Protein AF-A0A0B4XC65-F1 (afdb_monomer_lite)

Radius of gyration: 13.57 Å; chains: 1; bounding box: 32×19×28 Å

InterPro domains:
  IPR011032 GroES-like superfamily [SSF50129] (1-44)

Organism: NCBI:txid1041138

Foldseek 3Di:
DWDWDAPAFEDPVRTDTDDDDQDDADVPGDRDDDPDDDDDPVVCPSHDD

pLDDT: mean 91.81, std 8.91, range [57.31, 98.25]

Structure (mmCIF, N/CA/C/O backbone):
data_AF-A0A0B4XC65-F1
#
_entry.id   AF-A0A0B4XC65-F1
#
loop_
_atom_site.group_PDB
_atom_site.id
_atom_site.type_symbol
_atom_site.label_atom_id
_atom_site.label_alt_id
_atom_site.label_comp_id
_atom_site.label_asym_id
_atom_site.label_entity_id
_atom_site.label_seq_id
_atom_site.pdbx_PDB_ins_code
_atom_site.Cartn_x
_atom_site.Cartn_y
_atom_site.Cartn_z
_atom_site.occupancy
_atom_site.B_iso_or_equiv
_atom_site.auth_seq_id
_atom_site.auth_comp_id
_atom_site.auth_asym_id
_atom_site.auth_atom_id
_atom_site.pdbx_PDB_model_num
ATOM 1 N N . MET A 1 1 ? -8.172 -8.065 2.212 1.00 95.44 1 MET A N 1
ATOM 2 C CA . MET A 1 1 ? -7.638 -7.209 1.129 1.00 95.44 1 MET A CA 1
ATOM 3 C C . MET A 1 1 ? -6.558 -7.905 0.298 1.00 95.44 1 MET A C 1
ATOM 5 O O . MET A 1 1 ? -5.979 -8.885 0.746 1.00 95.44 1 MET A O 1
ATOM 9 N N . LYS A 1 2 ? -6.264 -7.395 -0.903 1.00 96.50 2 LYS A N 1
ATOM 10 C CA . LYS A 1 2 ? -5.092 -7.801 -1.696 1.00 96.50 2 LYS A CA 1
ATOM 11 C C . LYS A 1 2 ? -3.869 -6.951 -1.330 1.00 96.50 2 LYS A C 1
ATOM 13 O O . LYS A 1 2 ? -4.038 -5.767 -1.051 1.00 96.50 2 LYS A O 1
ATOM 18 N N . ALA A 1 3 ? -2.668 -7.527 -1.357 1.00 97.12 3 ALA A N 1
ATOM 19 C CA . ALA A 1 3 ? -1.417 -6.833 -1.032 1.00 97.12 3 ALA A CA 1
ATOM 20 C C . ALA A 1 3 ? -0.240 -7.322 -1.894 1.00 97.12 3 ALA A C 1
ATOM 22 O O . ALA A 1 3 ? -0.238 -8.469 -2.335 1.00 97.12 3 ALA A O 1
ATOM 23 N N . ALA A 1 4 ? 0.759 -6.458 -2.102 1.00 94.94 4 ALA A N 1
ATOM 24 C CA . ALA A 1 4 ? 2.076 -6.837 -2.612 1.00 94.94 4 ALA A CA 1
ATOM 25 C C . ALA A 1 4 ? 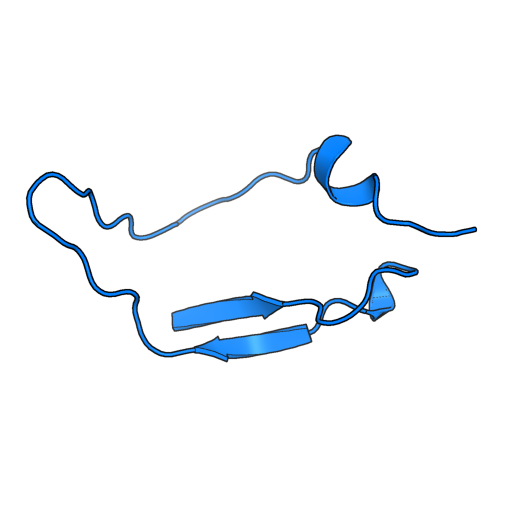3.031 -7.029 -1.423 1.00 94.94 4 ALA A C 1
ATOM 27 O O . ALA A 1 4 ? 3.142 -6.138 -0.582 1.00 94.94 4 ALA A O 1
ATOM 28 N N . VAL A 1 5 ? 3.681 -8.189 -1.322 1.00 95.00 5 VAL A N 1
ATOM 29 C CA . VAL A 1 5 ? 4.512 -8.568 -0.167 1.00 95.00 5 VAL A CA 1
ATOM 30 C C . VAL A 1 5 ? 5.846 -9.131 -0.647 1.00 95.00 5 VAL A C 1
ATOM 32 O O . VAL A 1 5 ? 5.875 -9.891 -1.606 1.00 95.00 5 VAL A O 1
ATOM 35 N N . TYR A 1 6 ? 6.940 -8.802 0.040 1.00 93.00 6 TYR A N 1
ATOM 36 C CA . TYR A 1 6 ? 8.224 -9.491 -0.102 1.00 93.00 6 TYR A CA 1
ATOM 37 C C . TYR A 1 6 ? 8.756 -9.871 1.285 1.00 93.00 6 TYR A C 1
ATOM 39 O O . TYR A 1 6 ? 8.714 -9.073 2.220 1.00 93.00 6 TYR A O 1
ATOM 47 N N . GLY A 1 7 ? 9.231 -11.109 1.440 1.00 91.56 7 GLY A N 1
ATOM 48 C CA . GLY A 1 7 ? 9.812 -11.591 2.702 1.00 91.56 7 GLY A CA 1
ATOM 49 C C . GLY A 1 7 ? 11.324 -11.376 2.804 1.00 91.56 7 GLY A C 1
ATOM 50 O O . GLY A 1 7 ? 11.853 -11.209 3.899 1.00 91.56 7 GLY A O 1
ATOM 51 N N . ASN A 1 8 ? 12.014 -11.362 1.661 1.00 90.12 8 ASN A N 1
ATOM 52 C CA . ASN A 1 8 ? 13.443 -11.081 1.548 1.00 90.12 8 ASN A CA 1
ATOM 53 C C . ASN A 1 8 ? 13.661 -10.061 0.418 1.00 90.12 8 ASN A C 1
ATOM 55 O O . ASN A 1 8 ? 12.999 -10.188 -0.614 1.00 90.12 8 ASN A O 1
ATOM 59 N N . PRO A 1 9 ? 14.559 -9.073 0.580 1.00 90.12 9 PRO A N 1
ATOM 60 C CA . PRO A 1 9 ? 14.902 -8.144 -0.496 1.00 90.12 9 PRO A CA 1
ATOM 61 C C . PRO A 1 9 ? 15.559 -8.856 -1.689 1.00 90.12 9 PRO A C 1
ATOM 63 O O . PRO A 1 9 ? 16.212 -9.888 -1.519 1.00 90.12 9 PRO A O 1
ATOM 66 N N . GLY A 1 10 ? 15.416 -8.296 -2.889 1.00 87.88 10 GLY A N 1
ATOM 67 C CA . GLY A 1 10 ? 15.985 -8.829 -4.126 1.00 87.88 10 GLY A CA 1
ATOM 68 C C . GLY A 1 10 ? 15.419 -8.115 -5.350 1.00 87.88 10 GLY A C 1
ATOM 69 O O . GLY A 1 10 ? 14.796 -7.069 -5.202 1.00 87.88 10 GLY A O 1
ATOM 70 N N . VAL A 1 11 ? 15.629 -8.700 -6.534 1.00 89.69 11 VAL A N 1
ATOM 71 C CA . VAL A 1 11 ? 15.075 -8.190 -7.803 1.00 89.69 11 VAL A CA 1
ATOM 72 C C . VAL A 1 11 ? 13.543 -8.100 -7.761 1.00 89.69 11 VAL A C 1
ATOM 74 O O . VAL A 1 11 ? 12.940 -8.869 -7.010 1.00 89.69 11 VAL A O 1
ATOM 77 N N . PRO A 1 12 ? 12.857 -7.321 -8.624 1.00 90.31 12 PRO A N 1
ATOM 78 C CA . PRO A 1 12 ? 11.424 -7.035 -8.460 1.00 90.31 12 PRO A CA 1
ATOM 79 C C . PRO A 1 12 ? 10.513 -8.274 -8.440 1.00 90.31 12 PRO A C 1
ATOM 81 O O . PRO A 1 12 ? 9.394 -8.229 -7.934 1.00 90.31 12 PRO A O 1
ATOM 84 N N . ALA A 1 13 ? 10.997 -9.405 -8.964 1.00 90.88 13 ALA A N 1
ATOM 85 C CA . ALA A 1 13 ? 10.317 -10.696 -8.917 1.00 90.88 13 ALA A CA 1
ATOM 86 C C . ALA A 1 13 ? 10.094 -11.251 -7.493 1.00 90.88 13 ALA A C 1
ATOM 88 O O . ALA A 1 13 ? 9.370 -12.232 -7.353 1.00 90.88 13 ALA A O 1
ATOM 89 N N . VAL A 1 14 ? 10.688 -10.657 -6.448 1.00 92.44 14 VAL A N 1
ATOM 90 C CA . VAL A 1 14 ? 10.421 -11.025 -5.043 1.00 92.44 14 VAL A CA 1
ATOM 91 C C . VAL A 1 14 ? 9.054 -10.555 -4.533 1.00 92.44 14 VAL A C 1
ATOM 93 O O . VAL A 1 14 ? 8.636 -10.980 -3.458 1.00 92.44 14 VAL A O 1
ATOM 96 N N . LEU A 1 15 ? 8.368 -9.666 -5.262 1.00 94.19 15 LEU A N 1
ATOM 97 C CA . LEU A 1 15 ? 7.041 -9.181 -4.893 1.00 94.19 15 LEU A CA 1
ATOM 98 C C . LEU A 1 15 ? 5.957 -10.201 -5.258 1.00 94.19 15 LEU A C 1
ATOM 100 O O . LEU A 1 15 ? 5.748 -10.528 -6.426 1.00 94.19 15 LEU A O 1
ATOM 104 N N . GLU A 1 16 ? 5.205 -10.638 -4.253 1.00 95.94 16 GLU A N 1
ATOM 105 C CA . GLU A 1 16 ? 4.077 -11.554 -4.394 1.00 95.94 16 GLU A CA 1
ATOM 106 C C . GLU A 1 16 ? 2.747 -10.831 -4.188 1.00 95.94 16 GLU A C 1
ATOM 108 O O . GLU A 1 16 ? 2.573 -10.068 -3.235 1.00 95.94 16 GLU A O 1
ATOM 113 N N . TYR A 1 17 ? 1.779 -11.106 -5.066 1.00 96.81 17 TYR A N 1
ATOM 114 C CA . TYR A 1 17 ? 0.420 -10.589 -4.941 1.00 96.81 17 TYR A CA 1
ATOM 115 C C . TYR A 1 17 ? -0.467 -11.586 -4.194 1.00 96.81 17 TYR A C 1
ATOM 117 O O . TYR A 1 17 ? -0.828 -12.636 -4.729 1.00 96.81 17 TYR A O 1
ATOM 125 N N . VAL A 1 18 ? -0.824 -11.252 -2.956 1.00 98.06 18 VAL A N 1
ATOM 126 C CA . VAL A 1 18 ? -1.447 -12.185 -2.008 1.00 98.06 18 VAL A CA 1
ATOM 127 C C . VAL A 1 18 ? -2.756 -11.648 -1.431 1.00 98.06 18 VAL A C 1
ATOM 129 O O . VAL A 1 18 ? -3.005 -10.441 -1.413 1.00 98.06 18 VAL A O 1
ATOM 132 N N . ASP A 1 19 ? -3.605 -12.557 -0.946 1.00 98.12 19 ASP A N 1
ATOM 133 C CA . ASP A 1 19 ? -4.727 -12.220 -0.066 1.00 98.12 19 ASP A CA 1
ATOM 134 C C . ASP A 1 19 ? -4.236 -12.082 1.380 1.00 98.12 19 ASP A C 1
ATOM 136 O O . ASP A 1 19 ? -3.542 -12.954 1.898 1.00 98.12 19 ASP A O 1
ATOM 140 N N . MET A 1 20 ? -4.634 -10.999 2.043 1.00 96.19 20 MET A N 1
ATOM 141 C CA . MET A 1 20 ? -4.359 -10.704 3.449 1.00 96.19 20 MET A CA 1
ATOM 142 C C . MET A 1 20 ? -5.660 -10.345 4.180 1.00 96.19 20 MET A C 1
ATOM 144 O O . MET A 1 20 ? -6.594 -9.833 3.550 1.00 96.19 20 MET A O 1
ATOM 148 N N . PRO A 1 21 ? -5.758 -10.575 5.500 1.00 97.00 21 PRO A N 1
ATOM 149 C CA . PRO A 1 21 ? -6.847 -10.012 6.289 1.00 97.00 21 PRO A CA 1
ATOM 150 C C . PRO A 1 21 ? -6.811 -8.481 6.226 1.00 97.00 21 PRO A C 1
ATOM 152 O O . PRO A 1 21 ? -5.753 -7.881 6.034 1.00 97.00 21 PRO A O 1
ATOM 155 N N . ASP A 1 22 ? -7.969 -7.847 6.388 1.00 96.06 22 ASP A N 1
ATOM 156 C CA . ASP A 1 22 ? -8.007 -6.393 6.528 1.00 96.06 22 ASP A CA 1
ATOM 157 C C . ASP A 1 22 ? -7.321 -5.983 7.851 1.00 96.06 22 ASP A C 1
ATOM 159 O O . ASP A 1 22 ? -7.439 -6.702 8.852 1.00 96.06 22 ASP A O 1
ATOM 163 N N . PRO A 1 23 ? -6.570 -4.867 7.879 1.00 94.75 23 PRO A N 1
ATOM 164 C CA . PRO A 1 23 ? -5.807 -4.464 9.053 1.00 94.75 23 PRO A CA 1
ATOM 165 C C . PRO A 1 23 ? -6.725 -3.995 10.187 1.00 94.75 23 PRO A C 1
ATOM 167 O O . PRO A 1 23 ? -7.761 -3.364 9.968 1.00 94.75 23 PRO A O 1
ATOM 170 N N . ALA A 1 24 ? -6.320 -4.281 11.424 1.00 95.50 24 ALA A N 1
ATOM 171 C CA . ALA A 1 24 ? -7.011 -3.797 12.612 1.00 95.50 24 ALA A CA 1
ATOM 172 C C . ALA A 1 24 ? -6.630 -2.337 12.905 1.00 95.50 24 ALA A C 1
ATOM 174 O O . ALA A 1 24 ? -5.454 -1.985 12.888 1.00 95.50 24 ALA A O 1
ATOM 175 N N . CYS A 1 25 ? -7.628 -1.507 13.206 1.00 96.75 25 CYS A N 1
ATOM 176 C CA . CYS A 1 25 ? -7.474 -0.083 13.507 1.00 96.75 25 CYS A CA 1
ATOM 177 C C . CYS A 1 25 ? -7.645 0.146 15.018 1.00 96.75 25 CYS A C 1
ATOM 179 O O . CYS A 1 25 ? -8.687 -0.209 15.577 1.00 96.75 25 CYS A O 1
ATOM 181 N N . GLY A 1 26 ? -6.635 0.708 15.685 1.00 97.06 26 GLY A N 1
ATOM 182 C CA . GLY A 1 26 ? -6.671 1.036 17.108 1.00 97.06 26 GLY A CA 1
ATOM 183 C C . GLY A 1 26 ? -7.249 2.428 17.400 1.00 97.06 26 GLY A C 1
ATOM 184 O O . GLY A 1 26 ? -7.658 3.156 16.491 1.00 97.06 26 GLY A O 1
ATOM 185 N N . PR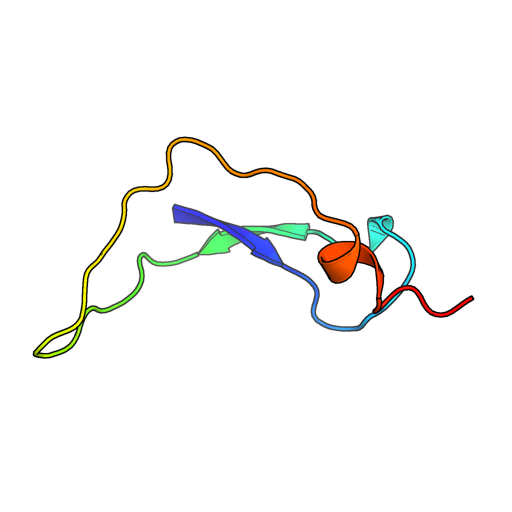O A 1 27 ? -7.301 2.836 18.681 1.00 98.25 27 PRO A N 1
ATOM 186 C CA . PRO A 1 27 ? -7.734 4.179 19.054 1.00 98.25 27 PRO A CA 1
ATOM 187 C C . PRO A 1 27 ? -6.801 5.256 18.480 1.00 98.25 27 PRO A C 1
ATOM 189 O O . PRO A 1 27 ? -5.631 5.322 18.844 1.00 98.25 27 PRO A O 1
ATOM 192 N N . GLY A 1 28 ? -7.343 6.129 17.629 1.00 97.50 28 GLY A N 1
ATOM 193 C CA . GLY A 1 28 ? -6.601 7.227 16.995 1.00 97.50 28 GLY A CA 1
ATOM 194 C C . GLY A 1 28 ? -5.995 6.892 15.630 1.00 97.50 28 GLY A C 1
ATOM 195 O O . GLY A 1 28 ? -5.528 7.804 14.951 1.00 97.50 28 GLY A O 1
ATOM 196 N N . ASP A 1 29 ? -6.054 5.631 15.203 1.00 98.00 29 ASP A N 1
ATOM 197 C CA . ASP A 1 29 ? -5.640 5.223 13.862 1.00 98.00 29 ASP A CA 1
ATOM 198 C C . ASP A 1 29 ? -6.705 5.596 12.815 1.00 98.00 29 ASP A C 1
ATOM 200 O O . ASP A 1 29 ? -7.884 5.793 13.126 1.00 98.00 29 ASP A O 1
ATOM 204 N N . VAL A 1 30 ? -6.290 5.653 11.548 1.00 97.00 30 VAL A N 1
ATOM 205 C CA . VAL A 1 30 ? -7.188 5.818 10.400 1.00 97.00 30 VAL A CA 1
ATOM 206 C C . VAL A 1 30 ? -7.001 4.637 9.459 1.00 97.00 30 VAL A C 1
ATOM 208 O O . VAL A 1 30 ? -5.912 4.418 8.933 1.00 97.00 30 VAL A O 1
ATOM 211 N N . LEU A 1 31 ? -8.082 3.900 9.209 1.00 96.56 31 LEU A N 1
ATOM 212 C CA . LEU A 1 31 ? -8.113 2.865 8.184 1.00 96.56 31 LEU A CA 1
ATOM 213 C C . 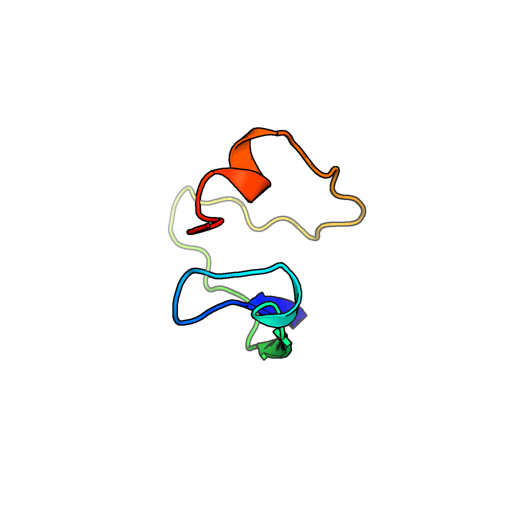LEU A 1 31 ? -8.427 3.491 6.820 1.00 96.56 31 LEU A C 1
ATOM 215 O O . LEU A 1 31 ? -9.466 4.129 6.652 1.00 96.56 31 LEU A O 1
ATOM 219 N N . ILE A 1 32 ? -7.537 3.294 5.848 1.00 96.56 32 ILE A N 1
ATOM 220 C CA . ILE A 1 32 ? -7.651 3.859 4.499 1.00 96.56 32 ILE A CA 1
ATOM 221 C C . ILE A 1 32 ? -7.961 2.741 3.503 1.00 96.56 32 ILE A C 1
ATOM 223 O O . ILE A 1 32 ? -7.187 1.795 3.361 1.00 96.56 32 ILE A O 1
ATOM 227 N N . ALA A 1 33 ? -9.068 2.877 2.774 1.00 96.19 33 ALA A N 1
ATOM 228 C CA . A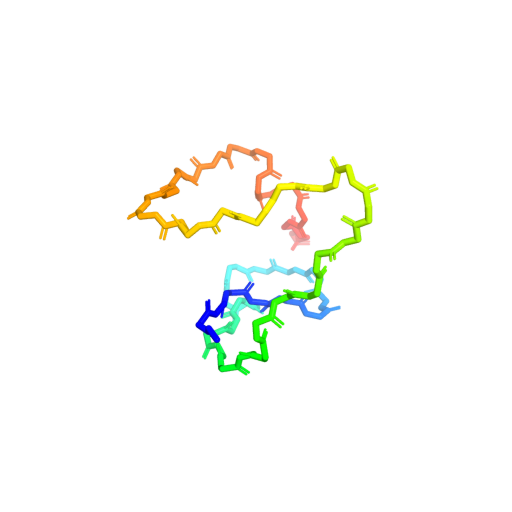LA A 1 33 ? -9.326 2.084 1.577 1.00 96.19 33 ALA A CA 1
ATOM 229 C C . ALA A 1 33 ? -8.525 2.685 0.412 1.00 96.19 33 ALA A C 1
ATOM 231 O O . ALA A 1 33 ? -8.855 3.755 -0.096 1.00 96.19 33 ALA A O 1
ATOM 232 N N . VAL A 1 34 ? -7.414 2.041 0.056 1.00 96.56 34 VAL A N 1
ATOM 233 C CA . VAL A 1 34 ? -6.481 2.534 -0.965 1.00 96.56 34 VAL A CA 1
ATOM 234 C C . VAL A 1 34 ? -7.069 2.334 -2.366 1.00 96.56 34 VAL A C 1
ATOM 236 O O . VAL A 1 34 ? -7.276 1.201 -2.786 1.00 96.56 34 VAL A O 1
ATOM 239 N N . GLU A 1 35 ? -7.283 3.431 -3.097 1.00 97.50 35 GLU A N 1
ATOM 240 C CA . GLU A 1 35 ? -7.758 3.421 -4.497 1.00 97.50 35 GLU A CA 1
ATOM 241 C C . GLU A 1 35 ? -6.611 3.543 -5.516 1.00 97.50 35 GLU A C 1
ATOM 243 O O . GLU A 1 35 ? -6.716 3.075 -6.648 1.00 97.50 35 GLU A O 1
ATOM 248 N N . ALA A 1 36 ? -5.502 4.179 -5.126 1.00 97.19 36 ALA A N 1
ATOM 249 C CA . ALA A 1 36 ? -4.332 4.370 -5.975 1.00 97.19 36 ALA A CA 1
ATOM 250 C C . ALA A 1 36 ? -3.048 4.474 -5.143 1.00 97.19 36 ALA A C 1
ATOM 252 O O . ALA A 1 36 ? -3.056 5.018 -4.037 1.00 97.19 36 ALA A O 1
ATOM 253 N N . ILE A 1 37 ? -1.948 3.987 -5.718 1.00 95.31 37 ILE A N 1
ATOM 254 C CA . ILE A 1 37 ? -0.578 4.118 -5.208 1.00 95.31 37 ILE A CA 1
ATOM 255 C C . ILE A 1 37 ? 0.354 4.486 -6.369 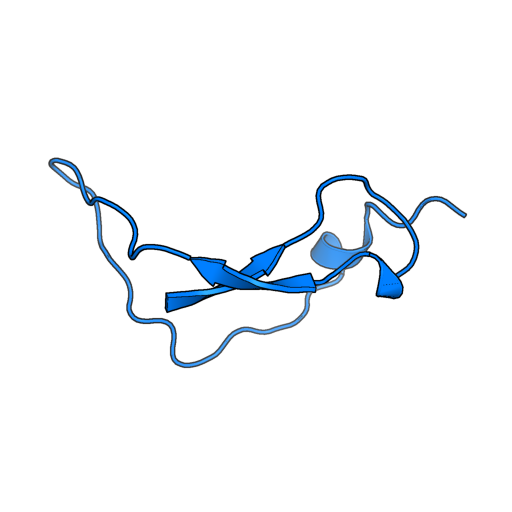1.00 95.31 37 ILE A C 1
ATOM 257 O O . ILE A 1 37 ? 0.097 4.093 -7.510 1.00 95.31 37 ILE A O 1
ATOM 261 N N . SER A 1 38 ? 1.416 5.242 -6.092 1.00 95.81 38 SER A N 1
ATOM 262 C CA . SER A 1 38 ? 2.534 5.446 -7.021 1.00 95.81 38 SER A CA 1
ATOM 263 C C . SER A 1 38 ? 3.664 4.458 -6.722 1.00 95.81 38 SER A C 1
ATOM 265 O O . SER A 1 38 ? 3.647 3.778 -5.699 1.00 95.81 38 SER A O 1
ATOM 267 N N . ILE A 1 39 ? 4.625 4.373 -7.642 1.00 93.00 39 ILE A N 1
ATOM 268 C CA . ILE A 1 39 ? 5.915 3.722 -7.414 1.00 93.00 39 ILE A CA 1
ATOM 269 C C . ILE A 1 39 ? 6.949 4.827 -7.261 1.00 93.00 39 ILE A C 1
ATOM 271 O O . ILE A 1 39 ? 7.066 5.691 -8.132 1.00 93.00 39 ILE A O 1
ATOM 275 N N . GLU A 1 40 ? 7.705 4.777 -6.177 1.00 92.50 40 GLU A N 1
ATOM 276 C CA . GLU A 1 40 ? 8.709 5.764 -5.817 1.00 92.50 40 GLU A CA 1
ATOM 277 C C . GLU A 1 40 ? 10.112 5.153 -5.869 1.00 92.50 40 GLU A C 1
ATOM 279 O O . GLU A 1 40 ? 10.312 3.958 -5.666 1.00 92.50 40 GLU A O 1
ATOM 284 N N . GLY A 1 41 ? 11.135 5.986 -6.086 1.00 90.75 41 GLY A N 1
ATOM 285 C CA . GLY A 1 41 ? 12.527 5.510 -6.081 1.00 90.75 41 GLY A CA 1
ATOM 286 C C . GLY A 1 41 ? 12.936 4.843 -4.759 1.00 90.75 41 GLY A C 1
ATOM 287 O O . GLY A 1 41 ? 13.806 3.977 -4.750 1.00 90.75 41 GLY A O 1
ATOM 288 N N . GLY A 1 42 ? 12.279 5.216 -3.654 1.00 89.50 42 GLY A N 1
ATOM 289 C CA . GLY A 1 42 ? 12.465 4.599 -2.342 1.00 89.50 42 GLY A CA 1
ATOM 290 C C . GLY A 1 42 ? 12.043 3.129 -2.277 1.00 89.50 42 GLY A C 1
ATOM 291 O O . GLY A 1 42 ? 12.669 2.363 -1.546 1.00 89.50 42 GLY A O 1
ATOM 292 N N . ASP A 1 43 ? 11.060 2.719 -3.082 1.00 89.06 43 ASP A N 1
ATOM 293 C CA . ASP A 1 43 ? 10.556 1.340 -3.112 1.00 89.06 43 ASP A C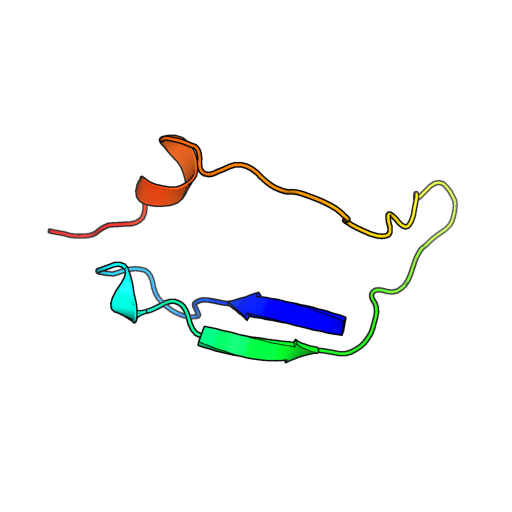A 1
ATOM 294 C C . ASP A 1 43 ? 11.600 0.361 -3.676 1.00 89.06 43 ASP A C 1
ATOM 296 O O . ASP A 1 43 ? 11.567 -0.831 -3.383 1.00 89.06 43 ASP A O 1
ATOM 300 N N . LEU A 1 44 ? 12.565 0.876 -4.447 1.00 85.75 44 LEU A N 1
ATOM 301 C CA . LEU A 1 44 ? 13.610 0.102 -5.123 1.00 85.75 44 LEU A CA 1
ATOM 302 C C . LEU A 1 44 ? 14.931 0.040 -4.333 1.00 85.75 44 LEU A C 1
ATOM 304 O O . LEU A 1 44 ? 15.904 -0.546 -4.795 1.00 85.75 44 LEU A O 1
ATOM 308 N N . ILE A 1 45 ? 15.018 0.644 -3.142 1.00 84.31 45 ILE A N 1
ATOM 309 C CA . ILE A 1 45 ? 16.281 0.709 -2.375 1.00 84.31 45 ILE A CA 1
ATOM 310 C C . ILE A 1 45 ? 16.732 -0.678 -1.872 1.00 84.31 45 ILE A C 1
ATOM 312 O O . ILE A 1 45 ? 17.917 -0.891 -1.621 1.00 84.31 45 ILE A O 1
ATOM 316 N N . GLY A 1 46 ? 15.807 -1.634 -1.739 1.00 73.81 46 GLY A N 1
ATOM 317 C CA . GLY A 1 46 ? 16.095 -3.009 -1.315 1.00 73.81 46 GLY A CA 1
ATOM 318 C C . GLY A 1 46 ? 16.660 -3.927 -2.409 1.00 73.81 46 GLY A C 1
ATOM 319 O O . GLY A 1 46 ? 16.923 -5.096 -2.130 1.00 73.81 46 GLY A O 1
ATOM 320 N N . GLU A 1 47 ? 16.838 -3.426 -3.631 1.00 70.12 47 GLU A N 1
ATOM 321 C CA . GLU A 1 47 ? 17.362 -4.177 -4.774 1.00 70.12 47 GLU A CA 1
ATOM 322 C C . GLU A 1 47 ? 18.864 -4.471 -4.561 1.00 70.12 47 GLU A C 1
ATOM 324 O O . GLU A 1 47 ? 19.739 -3.651 -4.844 1.00 70.12 47 GLU A O 1
ATOM 329 N N . LEU A 1 48 ? 19.186 -5.642 -4.000 1.00 58.56 48 LEU A N 1
ATOM 330 C CA . LEU A 1 48 ? 20.560 -6.154 -3.953 1.00 58.56 48 LEU A CA 1
ATOM 331 C C . LEU A 1 48 ? 20.980 -6.570 -5.372 1.00 58.56 48 LEU A C 1
ATOM 333 O O . LEU A 1 48 ? 20.385 -7.484 -5.943 1.00 58.56 48 LEU A O 1
ATOM 337 N N . HIS A 1 49 ? 21.989 -5.886 -5.920 1.00 57.31 49 HIS A N 1
ATOM 338 C CA . HIS A 1 49 ? 22.682 -6.272 -7.156 1.00 57.31 49 HIS A CA 1
ATOM 339 C C . HIS A 1 49 ? 23.468 -7.577 -6.989 1.00 57.31 49 HIS A C 1
ATOM 341 O O . HIS A 1 49 ? 24.120 -7.742 -5.930 1.00 57.31 49 HIS A O 1
#

Sequence (49 aa):
MKAAVYGNPGVPAVLEYVDMPDPACGPGDVLIAVEAISIEGGDLIGELH

Secondary structure (DSSP, 8-state):
-EEEE-SS--SGGG-EEEE-PPPP--TT------------GGGGTT---